Protein AF-A0A2E3A3C8-F1 (afdb_monomer_lite)

Secondary structure (DSSP, 8-state):
--HHHHHHHHHHHHHHHHHHHHHHHT-HHHHHH--S-HHHHHHHHHHHHHHHHHHHHHHH-

Sequence (61 aa):
MSSHKKRDYIHSLIKDCINRIQTLDENDFVSEMHFFDVDEILTEEFYKIFKLMDINYNLTS

pLDDT: mean 84.64, std 11.26, range [60.5, 96.5]

Structure (mmCIF, N/CA/C/O backbone):
data_AF-A0A2E3A3C8-F1
#
_entry.id   AF-A0A2E3A3C8-F1
#
loop_
_atom_site.group_PDB
_atom_site.id
_atom_site.type_symbol
_atom_site.label_atom_id
_atom_site.label_alt_id
_atom_site.label_comp_id
_atom_site.label_asym_id
_atom_site.label_entity_id
_atom_site.label_seq_id
_atom_site.pdbx_PDB_ins_code
_atom_sit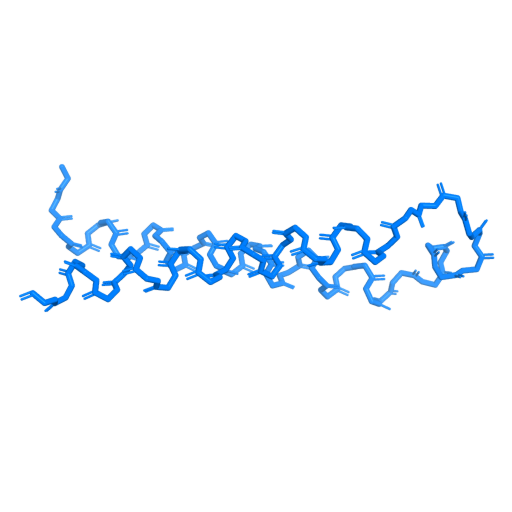e.Cartn_x
_atom_site.Cartn_y
_atom_site.Cartn_z
_atom_site.occupancy
_atom_site.B_iso_or_equiv
_atom_site.auth_seq_id
_atom_site.auth_comp_id
_atom_site.auth_asym_id
_atom_site.auth_atom_id
_atom_site.pdbx_PDB_model_num
ATOM 1 N N . MET A 1 1 ? -5.286 -3.027 22.608 1.00 60.50 1 MET A N 1
ATOM 2 C CA . MET A 1 1 ? -5.037 -1.683 22.024 1.00 60.50 1 MET A CA 1
ATOM 3 C C . MET A 1 1 ? -6.341 -0.905 21.994 1.00 60.50 1 MET A C 1
ATOM 5 O O . MET A 1 1 ? -7.343 -1.501 21.618 1.00 60.50 1 MET A O 1
ATOM 9 N N . SER A 1 2 ? -6.344 0.376 22.385 1.00 78.31 2 SER A N 1
ATOM 10 C CA . SER A 1 2 ? -7.534 1.231 22.243 1.00 78.31 2 SER A CA 1
ATOM 11 C C . SER A 1 2 ? -7.862 1.457 20.764 1.00 78.31 2 SER A C 1
ATOM 13 O O . SER A 1 2 ? -6.962 1.405 19.921 1.00 78.31 2 SER A O 1
ATOM 15 N N . SER A 1 3 ? -9.129 1.728 20.441 1.00 77.44 3 SER A N 1
ATOM 16 C CA . SER A 1 3 ? -9.561 1.982 19.058 1.00 77.44 3 SER A CA 1
ATOM 17 C C . SER A 1 3 ? -8.798 3.144 18.415 1.00 77.44 3 S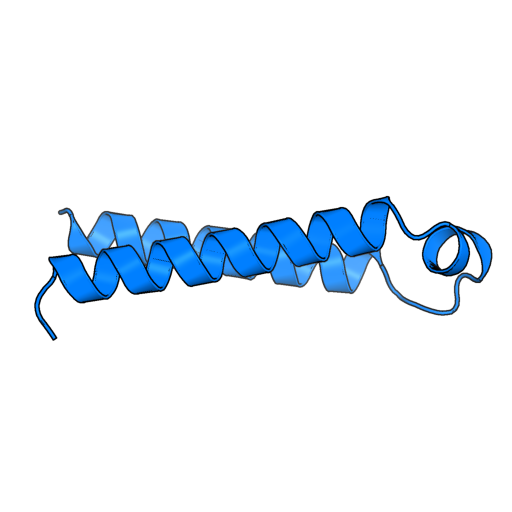ER A C 1
ATOM 19 O O . SER A 1 3 ? -8.515 3.102 17.229 1.00 77.44 3 SER A O 1
ATOM 21 N N . HIS A 1 4 ? -8.357 4.137 19.196 1.00 80.75 4 HIS A N 1
ATOM 22 C CA . HIS A 1 4 ? -7.515 5.232 18.694 1.00 80.75 4 HIS A CA 1
ATOM 23 C C . HIS A 1 4 ? -6.140 4.739 18.224 1.00 80.75 4 HIS A C 1
ATOM 25 O O . HIS A 1 4 ? -5.782 4.972 17.078 1.00 80.75 4 HIS A O 1
ATOM 31 N N . LYS A 1 5 ? -5.438 3.936 19.037 1.00 85.81 5 LYS A N 1
ATOM 32 C CA . LYS A 1 5 ? -4.136 3.361 18.653 1.00 85.81 5 LYS A CA 1
ATOM 33 C C . LYS A 1 5 ? -4.223 2.448 17.426 1.00 85.81 5 LYS A C 1
ATOM 35 O O . LYS A 1 5 ? -3.259 2.341 16.678 1.00 85.81 5 LYS A O 1
ATOM 40 N N . LYS A 1 6 ? -5.357 1.763 17.227 1.00 88.56 6 LYS A N 1
ATOM 41 C CA . LYS A 1 6 ? -5.592 0.948 16.023 1.00 88.56 6 LYS A CA 1
ATOM 42 C C . LYS A 1 6 ? -5.745 1.817 14.771 1.00 88.56 6 LYS A C 1
ATOM 44 O O . LYS A 1 6 ? -5.179 1.468 13.744 1.00 88.56 6 LYS A O 1
ATOM 49 N N . ARG A 1 7 ? -6.455 2.945 14.867 1.00 88.88 7 ARG A N 1
ATOM 50 C CA . ARG A 1 7 ? -6.626 3.891 13.751 1.00 88.88 7 ARG A CA 1
ATOM 51 C C . ARG A 1 7 ? -5.311 4.552 13.354 1.00 88.88 7 ARG A C 1
ATOM 53 O O . ARG A 1 7 ? -4.986 4.571 12.175 1.00 88.88 7 ARG A O 1
ATOM 60 N N . ASP A 1 8 ? -4.521 5.000 14.328 1.00 92.56 8 ASP A N 1
ATOM 61 C CA . ASP A 1 8 ? -3.208 5.603 14.055 1.00 92.56 8 ASP A CA 1
ATOM 62 C C . ASP A 1 8 ? -2.276 4.613 13.342 1.00 92.56 8 ASP A C 1
ATOM 64 O O . ASP A 1 8 ? -1.589 4.966 12.384 1.00 92.56 8 ASP A O 1
ATOM 68 N N . TYR A 1 9 ? -2.307 3.346 13.764 1.00 93.75 9 TYR A N 1
ATOM 69 C CA . TYR A 1 9 ? -1.563 2.276 13.111 1.00 93.75 9 TYR A CA 1
ATOM 70 C C . TYR A 1 9 ? -2.036 2.033 11.670 1.00 93.75 9 TYR A C 1
ATOM 72 O O . TYR A 1 9 ? -1.213 1.963 10.763 1.00 93.75 9 TYR A O 1
ATOM 80 N N . ILE A 1 10 ? -3.351 1.971 11.435 1.00 93.06 10 ILE A N 1
ATOM 81 C CA . ILE A 1 10 ? -3.912 1.804 10.086 1.00 93.06 10 ILE A CA 1
ATOM 82 C C . ILE A 1 10 ? -3.544 2.983 9.178 1.00 93.06 10 ILE A C 1
ATOM 84 O O . ILE A 1 10 ? -3.139 2.766 8.039 1.00 93.06 10 ILE A O 1
ATOM 88 N N . HIS A 1 11 ? -3.620 4.220 9.674 1.00 93.75 11 HIS A N 1
ATOM 89 C CA . HIS A 1 11 ? -3.195 5.394 8.912 1.00 93.75 11 HIS A CA 1
ATOM 90 C C . HIS A 1 11 ? -1.708 5.344 8.556 1.00 93.75 11 HIS A C 1
ATOM 92 O O . HIS A 1 11 ? -1.345 5.697 7.435 1.00 93.75 11 HIS A O 1
ATOM 98 N N . SER A 1 12 ? -0.854 4.874 9.472 1.00 96.50 12 SER A N 1
ATOM 99 C CA . SER A 1 12 ? 0.565 4.665 9.175 1.00 96.50 12 SER A CA 1
ATOM 100 C C . SER A 1 12 ? 0.756 3.656 8.043 1.00 96.50 12 SER A C 1
ATOM 102 O O . SER A 1 12 ? 1.499 3.937 7.112 1.00 96.50 12 SER A O 1
ATOM 104 N N . LEU A 1 13 ? 0.044 2.525 8.078 1.00 96.06 13 LEU A N 1
ATOM 105 C CA . LEU A 1 13 ? 0.135 1.503 7.031 1.00 96.06 13 LEU A CA 1
ATOM 106 C C . LEU A 1 13 ? -0.337 2.020 5.665 1.00 96.06 13 LEU A C 1
ATOM 108 O O . LEU A 1 13 ? 0.305 1.748 4.656 1.00 96.06 13 LEU A O 1
ATOM 112 N N . ILE A 1 14 ? -1.423 2.799 5.626 1.00 95.06 14 ILE A N 1
ATOM 113 C CA . ILE A 1 14 ? -1.898 3.431 4.384 1.00 95.06 14 ILE A CA 1
ATOM 114 C C . ILE A 1 14 ? -0.832 4.384 3.832 1.00 95.06 14 ILE A C 1
ATOM 116 O O . ILE A 1 14 ? -0.554 4.370 2.634 1.00 95.06 14 ILE A O 1
ATOM 120 N N . LYS A 1 15 ? -0.210 5.192 4.699 1.00 96.12 15 LYS A N 1
ATOM 121 C CA . LYS A 1 15 ? 0.867 6.104 4.300 1.00 96.12 15 LYS A CA 1
ATOM 122 C C . LYS A 1 15 ? 2.063 5.345 3.721 1.00 96.12 15 LYS A C 1
ATOM 124 O O . LYS A 1 15 ? 2.614 5.776 2.714 1.00 96.12 15 LYS A O 1
ATOM 129 N N . ASP A 1 16 ? 2.429 4.213 4.314 1.00 96.00 16 ASP A N 1
ATOM 130 C CA . ASP A 1 16 ? 3.520 3.375 3.813 1.00 96.00 16 ASP A CA 1
ATOM 131 C C . ASP A 1 16 ? 3.213 2.807 2.419 1.00 96.00 16 ASP A C 1
ATOM 133 O O . ASP A 1 16 ? 4.086 2.838 1.551 1.00 96.00 16 ASP A O 1
ATOM 137 N N . CYS A 1 17 ? 1.978 2.354 2.168 1.00 94.31 17 CYS A N 1
ATOM 138 C CA . CYS A 1 17 ? 1.546 1.912 0.837 1.00 94.31 17 CYS A CA 1
ATOM 139 C C . CYS A 1 17 ? 1.642 3.044 -0.201 1.00 94.31 17 CYS A C 1
ATOM 141 O O . CYS A 1 17 ? 2.172 2.842 -1.291 1.00 94.31 17 CYS A O 1
ATOM 143 N N . ILE A 1 18 ? 1.193 4.256 0.147 1.00 93.19 18 ILE A N 1
ATOM 144 C CA . ILE A 1 18 ? 1.270 5.426 -0.745 1.00 93.19 18 ILE A CA 1
ATOM 145 C C . ILE A 1 18 ? 2.727 5.780 -1.065 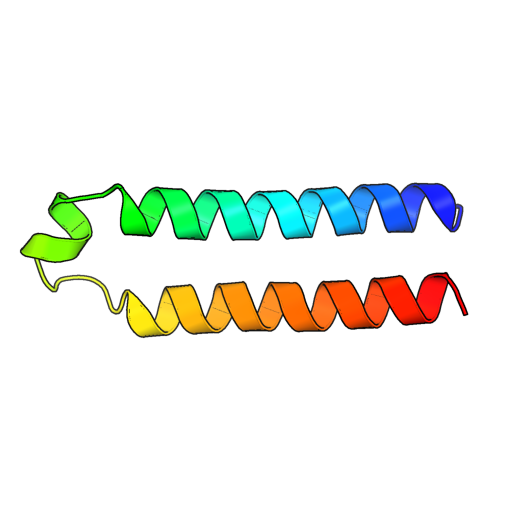1.00 93.19 18 ILE A C 1
ATOM 147 O O . ILE A 1 18 ? 3.057 5.995 -2.228 1.00 93.19 18 ILE A O 1
ATOM 151 N N . ASN A 1 19 ? 3.613 5.782 -0.065 1.00 93.25 19 ASN A N 1
ATOM 152 C CA . ASN A 1 19 ? 5.033 6.067 -0.280 1.00 93.25 19 ASN A CA 1
ATOM 153 C C . ASN A 1 19 ? 5.682 5.051 -1.234 1.00 93.25 19 ASN A C 1
ATOM 155 O O . ASN A 1 19 ? 6.534 5.419 -2.038 1.00 93.25 19 ASN A O 1
ATOM 159 N N . ARG A 1 20 ? 5.291 3.771 -1.158 1.00 90.31 20 ARG A N 1
ATOM 160 C CA . ARG A 1 20 ? 5.787 2.728 -2.071 1.00 90.31 20 ARG A CA 1
ATOM 161 C C . ARG A 1 20 ? 5.313 2.954 -3.499 1.00 90.31 20 ARG A C 1
ATOM 163 O O . ARG A 1 20 ? 6.125 2.844 -4.407 1.00 90.31 20 ARG A O 1
ATOM 170 N N . ILE A 1 21 ? 4.042 3.310 -3.681 1.00 90.00 21 ILE A N 1
ATOM 171 C CA . ILE A 1 21 ? 3.489 3.674 -4.992 1.00 90.00 21 ILE A CA 1
ATOM 172 C C . ILE A 1 21 ? 4.268 4.856 -5.583 1.00 90.00 21 ILE A C 1
ATOM 174 O O . ILE A 1 21 ? 4.738 4.762 -6.709 1.00 90.00 21 ILE A O 1
ATOM 178 N N . GLN A 1 22 ? 4.482 5.920 -4.804 1.00 87.62 22 GLN A N 1
ATOM 179 C CA . GLN A 1 22 ? 5.262 7.086 -5.240 1.00 87.62 22 GLN A CA 1
ATOM 180 C C . GLN A 1 22 ? 6.705 6.718 -5.589 1.00 87.62 22 GLN A C 1
ATOM 182 O O . GLN A 1 22 ? 7.222 7.147 -6.608 1.00 87.62 22 GLN A O 1
ATOM 187 N N . THR A 1 23 ? 7.337 5.867 -4.779 1.00 86.88 23 THR A N 1
ATOM 188 C CA . THR A 1 23 ? 8.708 5.411 -5.039 1.00 86.88 23 THR A CA 1
ATOM 189 C C . THR A 1 23 ? 8.801 4.611 -6.334 1.00 86.88 23 THR A C 1
ATOM 191 O O . THR A 1 23 ? 9.829 4.670 -6.990 1.00 86.88 23 THR A O 1
ATOM 194 N N . LEU A 1 24 ? 7.773 3.840 -6.694 1.00 82.56 24 LEU A N 1
ATOM 195 C CA . LEU A 1 24 ? 7.743 3.092 -7.953 1.00 82.56 24 LEU A CA 1
ATOM 196 C C . LEU A 1 24 ? 7.497 4.010 -9.154 1.00 82.56 24 LEU A C 1
ATOM 198 O O . LEU A 1 24 ? 8.125 3.810 -10.187 1.00 82.56 24 LEU A O 1
ATOM 202 N N . ASP A 1 25 ? 6.632 5.014 -8.996 1.00 78.69 25 ASP A N 1
ATOM 203 C CA . ASP A 1 25 ? 6.318 6.012 -10.028 1.00 78.69 25 ASP A CA 1
ATOM 204 C C . ASP A 1 25 ? 7.517 6.929 -10.333 1.00 78.69 25 ASP A C 1
ATOM 206 O O . ASP A 1 25 ? 7.817 7.209 -11.487 1.00 78.69 25 ASP A O 1
ATOM 210 N N . GLU A 1 26 ? 8.263 7.338 -9.301 1.00 81.06 26 GLU A N 1
ATOM 211 C CA . GLU A 1 26 ? 9.455 8.192 -9.424 1.00 81.06 26 GLU A CA 1
ATOM 212 C C . GLU A 1 26 ? 10.719 7.431 -9.874 1.00 81.06 26 GLU A C 1
ATOM 214 O O . GLU A 1 26 ? 11.774 8.039 -10.072 1.00 81.06 26 GLU A O 1
ATOM 219 N N . ASN A 1 27 ? 10.665 6.100 -10.000 1.00 76.75 27 ASN A N 1
ATOM 220 C CA . ASN A 1 27 ? 11.840 5.290 -10.312 1.00 76.75 27 ASN A CA 1
ATOM 221 C C . ASN A 1 27 ? 11.940 4.994 -11.811 1.00 76.75 27 ASN A C 1
ATOM 223 O O . ASN A 1 27 ? 11.483 3.958 -12.298 1.00 76.75 27 ASN A O 1
ATOM 227 N N . ASP A 1 28 ? 12.628 5.888 -12.522 1.00 65.19 28 ASP A N 1
ATOM 228 C CA . ASP A 1 28 ? 12.888 5.784 -13.964 1.00 65.19 28 ASP A CA 1
ATOM 229 C C . ASP A 1 28 ? 13.514 4.434 -14.361 1.00 65.19 28 ASP A C 1
ATOM 231 O O . ASP A 1 28 ? 13.189 3.875 -15.404 1.00 65.19 28 ASP A O 1
ATOM 235 N N . PHE A 1 29 ? 14.344 3.836 -13.497 1.00 66.94 29 PHE A N 1
ATOM 236 C CA . PHE A 1 29 ? 14.953 2.528 -13.759 1.00 66.94 29 PHE A CA 1
ATOM 237 C C . PHE A 1 29 ? 13.917 1.396 -13.809 1.00 66.94 29 PHE A C 1
ATOM 239 O O . PHE A 1 29 ? 14.032 0.491 -14.631 1.00 66.94 2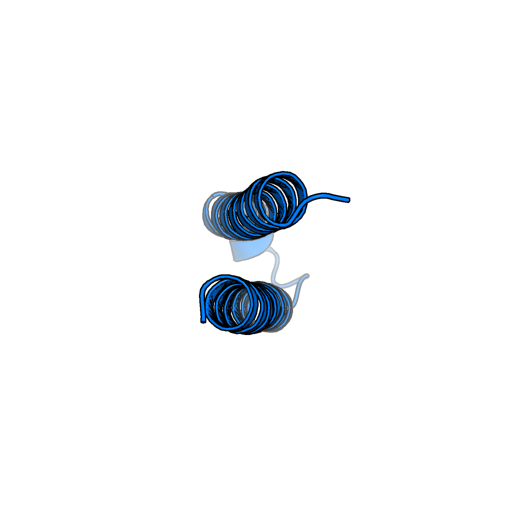9 PHE A O 1
ATOM 246 N N . VAL A 1 30 ? 12.896 1.440 -12.950 1.00 64.31 30 VAL A N 1
ATOM 247 C CA . VAL A 1 30 ? 11.806 0.454 -12.934 1.00 64.31 30 VAL A CA 1
ATOM 248 C C . VAL A 1 30 ? 10.926 0.600 -14.182 1.00 64.31 30 VAL A C 1
ATOM 250 O O . VAL A 1 30 ? 10.532 -0.409 -14.769 1.00 64.31 30 VAL A O 1
ATOM 253 N N . SER A 1 31 ? 10.694 1.840 -14.621 1.00 63.28 31 SER A N 1
ATOM 254 C CA . SER A 1 31 ? 9.951 2.163 -15.846 1.00 63.28 31 SER A CA 1
ATOM 255 C C . SER A 1 31 ? 10.684 1.706 -17.118 1.00 63.28 31 SER A C 1
ATOM 257 O O . SER A 1 31 ? 10.075 1.143 -18.025 1.00 63.28 31 SER A O 1
ATOM 259 N N . GLU A 1 32 ? 12.009 1.877 -17.171 1.00 63.59 32 GLU A N 1
ATOM 260 C CA . GLU A 1 32 ? 12.817 1.593 -18.364 1.00 63.59 32 GLU A CA 1
ATOM 261 C C . GLU A 1 32 ? 13.240 0.125 -18.512 1.00 63.59 32 GLU A C 1
ATOM 263 O O . GLU A 1 32 ? 13.401 -0.361 -19.634 1.00 63.59 32 GLU A O 1
ATOM 268 N N . MET A 1 33 ? 13.452 -0.605 -17.411 1.00 67.56 33 MET A N 1
ATOM 269 C CA . MET A 1 33 ? 14.009 -1.957 -17.499 1.00 67.56 33 MET A CA 1
ATOM 270 C C . MET A 1 33 ? 12.985 -3.051 -17.834 1.00 67.56 33 MET A C 1
ATOM 272 O O . MET A 1 33 ? 13.407 -4.142 -18.207 1.00 67.56 33 MET A O 1
ATOM 276 N N . HIS A 1 34 ? 11.672 -2.819 -17.689 1.00 63.31 34 HIS 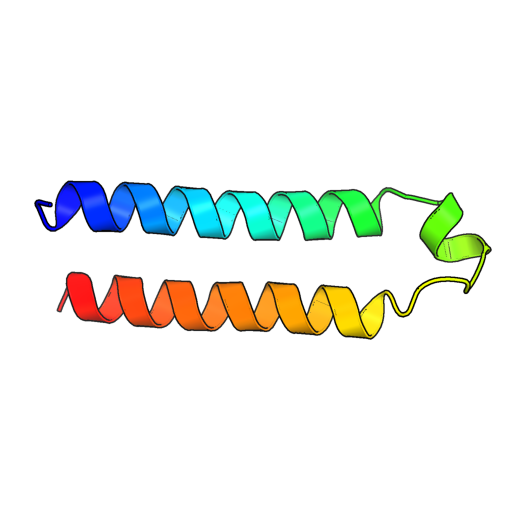A N 1
ATOM 277 C CA . HIS A 1 34 ? 10.626 -3.860 -17.809 1.00 63.31 34 HIS A CA 1
ATOM 278 C C . HIS A 1 34 ? 10.897 -5.141 -16.979 1.00 63.31 34 HIS A C 1
ATOM 280 O O . HIS A 1 34 ? 10.304 -6.188 -17.222 1.00 63.31 34 HIS A O 1
ATOM 286 N N . PHE A 1 35 ? 11.812 -5.082 -16.004 1.00 60.56 35 PHE A N 1
ATOM 287 C CA . PHE A 1 35 ? 12.243 -6.231 -15.197 1.00 60.56 35 PHE A CA 1
ATOM 288 C C . PHE A 1 35 ? 11.305 -6.515 -14.017 1.00 60.56 35 PHE A C 1
ATOM 290 O O . PHE A 1 35 ? 11.463 -7.529 -13.340 1.00 60.56 35 PHE A O 1
ATOM 297 N N . PHE A 1 36 ? 10.359 -5.613 -13.757 1.00 68.12 36 PHE A N 1
ATOM 298 C CA . PHE A 1 36 ? 9.407 -5.689 -12.660 1.00 68.12 36 PHE A CA 1
ATOM 299 C C . PHE A 1 36 ? 7.985 -5.539 -13.196 1.00 68.12 36 PHE A C 1
ATOM 301 O O . PHE A 1 36 ? 7.714 -4.619 -13.966 1.00 68.12 36 PHE A O 1
ATOM 308 N N . ASP A 1 37 ? 7.075 -6.398 -12.732 1.00 78.19 37 ASP A N 1
ATOM 309 C CA . ASP A 1 37 ? 5.634 -6.241 -12.935 1.00 78.19 37 ASP A CA 1
ATOM 310 C C . ASP A 1 37 ? 5.116 -5.114 -12.029 1.00 78.19 37 ASP A C 1
ATOM 312 O O . ASP A 1 37 ? 4.507 -5.327 -10.979 1.00 78.19 37 ASP A O 1
ATOM 316 N N . VAL A 1 38 ? 5.419 -3.877 -12.426 1.00 78.69 38 VAL A N 1
ATOM 317 C CA . VAL A 1 38 ? 5.016 -2.654 -11.716 1.00 78.69 38 VAL A CA 1
ATOM 318 C C . VAL A 1 38 ? 3.507 -2.634 -11.504 1.00 78.69 38 VAL A C 1
ATOM 320 O O . VAL A 1 38 ? 3.049 -2.329 -10.406 1.00 78.69 38 VAL A O 1
ATOM 323 N N . ASP A 1 39 ? 2.743 -3.038 -12.517 1.00 81.62 39 ASP A N 1
ATOM 324 C CA . ASP A 1 39 ? 1.283 -3.099 -12.463 1.00 81.62 39 ASP A CA 1
ATOM 325 C C . ASP A 1 39 ? 0.772 -4.075 -11.395 1.00 81.62 39 ASP A C 1
ATOM 327 O O . ASP A 1 39 ? -0.212 -3.778 -10.710 1.00 81.62 39 ASP A O 1
ATOM 331 N N . GLU A 1 40 ? 1.442 -5.216 -11.202 1.00 86.94 40 GLU A N 1
ATOM 332 C CA . GLU A 1 40 ? 1.089 -6.177 -10.152 1.00 86.94 40 GLU A CA 1
ATOM 333 C C . GLU A 1 40 ? 1.358 -5.575 -8.769 1.00 86.94 40 GLU A C 1
ATOM 335 O O . GLU A 1 40 ? 0.472 -5.570 -7.911 1.00 86.94 40 GLU A O 1
ATOM 340 N N . ILE A 1 41 ? 2.533 -4.969 -8.576 1.00 86.44 41 ILE A N 1
ATOM 341 C CA . ILE A 1 41 ? 2.912 -4.347 -7.301 1.00 86.44 41 ILE A CA 1
ATOM 342 C C . ILE A 1 41 ? 1.977 -3.180 -6.962 1.00 86.44 41 ILE A C 1
ATOM 344 O O . ILE A 1 41 ? 1.493 -3.077 -5.832 1.00 86.44 41 ILE A O 1
ATOM 348 N N . LEU A 1 42 ? 1.675 -2.317 -7.934 1.00 87.44 42 LEU A N 1
ATOM 349 C CA . LEU A 1 42 ? 0.728 -1.218 -7.760 1.00 87.44 42 LEU A CA 1
ATOM 350 C C . LEU A 1 42 ? -0.659 -1.749 -7.389 1.00 87.44 42 LEU A C 1
ATOM 352 O O . LEU A 1 42 ? -1.267 -1.265 -6.431 1.00 87.44 42 LEU A O 1
ATOM 356 N N . THR A 1 43 ? -1.142 -2.776 -8.093 1.00 90.19 43 THR A N 1
ATOM 357 C CA . THR A 1 43 ? -2.441 -3.407 -7.817 1.00 90.19 43 THR A CA 1
ATOM 358 C C . THR A 1 43 ? -2.507 -3.955 -6.393 1.00 90.19 43 THR A C 1
ATOM 360 O O . THR A 1 43 ? -3.494 -3.726 -5.685 1.00 90.19 43 THR A O 1
ATOM 363 N N . GLU A 1 44 ? -1.456 -4.633 -5.930 1.00 92.75 44 GLU A N 1
ATOM 364 C CA . GLU A 1 44 ? -1.385 -5.131 -4.558 1.00 92.75 44 GLU A CA 1
ATOM 365 C C . GLU A 1 44 ? -1.420 -4.008 -3.518 1.00 92.75 44 GLU A C 1
ATOM 367 O O . GLU A 1 44 ? -2.130 -4.121 -2.512 1.00 92.75 44 GLU A O 1
ATOM 372 N N . GLU A 1 45 ? -0.661 -2.932 -3.728 1.00 92.44 45 GLU A N 1
ATOM 373 C CA . GLU A 1 45 ? -0.613 -1.805 -2.795 1.00 92.44 45 GLU A CA 1
ATOM 374 C C . GLU A 1 45 ? -1.957 -1.061 -2.749 1.00 92.44 45 GLU A C 1
ATOM 376 O O . GLU A 1 45 ? -2.459 -0.777 -1.657 1.00 92.44 45 GLU A O 1
ATOM 381 N N . PHE A 1 46 ? -2.627 -0.854 -3.889 1.00 93.00 46 PHE A N 1
ATOM 382 C CA . PHE A 1 46 ? -3.988 -0.307 -3.909 1.00 93.00 46 PHE A CA 1
ATOM 383 C C . PHE A 1 46 ? -4.979 -1.210 -3.171 1.00 93.00 46 PHE A C 1
ATOM 385 O O . PHE A 1 46 ? -5.780 -0.730 -2.365 1.00 93.00 46 PHE A O 1
ATOM 392 N N . TYR A 1 47 ? -4.911 -2.526 -3.378 1.00 95.81 47 TYR A N 1
ATOM 393 C CA . TYR A 1 47 ? -5.792 -3.469 -2.693 1.00 95.81 47 TYR A CA 1
ATOM 394 C C . TYR A 1 47 ? -5.573 -3.482 -1.171 1.00 95.81 47 TYR A C 1
ATOM 396 O O . TYR A 1 47 ? -6.539 -3.544 -0.401 1.00 95.81 47 TYR A O 1
ATOM 404 N N . LYS A 1 48 ? -4.318 -3.361 -0.715 1.00 96.19 48 LYS A N 1
ATOM 405 C CA . LYS A 1 48 ? -3.984 -3.186 0.709 1.00 96.19 48 LYS A CA 1
ATOM 406 C C . LYS A 1 48 ? -4.605 -1.903 1.261 1.00 96.19 48 LYS A C 1
ATOM 408 O O . LYS A 1 48 ? -5.245 -1.964 2.311 1.00 96.19 48 LYS A O 1
ATOM 413 N N . ILE A 1 49 ? -4.494 -0.779 0.548 1.00 96.31 49 ILE A N 1
ATOM 414 C CA . ILE A 1 49 ? -5.109 0.496 0.951 1.00 96.31 49 ILE A CA 1
ATOM 415 C C . ILE A 1 49 ? -6.628 0.344 1.097 1.00 96.31 49 ILE A C 1
ATOM 417 O O . ILE A 1 49 ? -7.167 0.699 2.145 1.00 96.31 49 ILE A O 1
ATOM 421 N N . PHE A 1 50 ? -7.318 -0.245 0.113 1.00 96.12 50 PHE A N 1
ATOM 422 C CA . PHE A 1 50 ? -8.772 -0.442 0.181 1.00 96.12 50 PHE A CA 1
ATOM 423 C C . PHE A 1 50 ? -9.196 -1.278 1.393 1.00 96.12 50 PHE A C 1
ATOM 425 O O . PHE A 1 50 ? -10.118 -0.894 2.115 1.00 96.12 50 PHE A O 1
ATOM 432 N N . LYS A 1 51 ? -8.495 -2.382 1.676 1.00 96.25 51 LYS A N 1
ATOM 433 C CA . LYS A 1 51 ? -8.759 -3.197 2.873 1.00 96.25 51 LYS A CA 1
ATOM 434 C C . LYS A 1 51 ? -8.528 -2.425 4.166 1.00 96.25 51 LYS A C 1
ATOM 436 O O . LYS A 1 51 ? -9.314 -2.538 5.100 1.00 96.25 51 LYS A O 1
ATOM 441 N N . LEU A 1 52 ? -7.449 -1.651 4.237 1.00 95.31 52 LEU A N 1
ATOM 442 C CA . LEU A 1 52 ? -7.130 -0.850 5.416 1.00 95.31 52 LEU A CA 1
ATOM 443 C C . LEU A 1 52 ? -8.178 0.245 5.649 1.00 95.31 52 LEU A C 1
ATOM 445 O O . LEU A 1 52 ? -8.566 0.471 6.794 1.00 95.31 52 LEU A O 1
ATOM 449 N N . MET A 1 53 ? -8.682 0.874 4.584 1.00 93.00 53 MET A N 1
ATOM 450 C CA . MET A 1 53 ? -9.776 1.844 4.664 1.00 93.00 53 MET A CA 1
ATOM 451 C C . MET A 1 53 ? -11.071 1.211 5.180 1.00 93.00 53 MET A C 1
ATOM 453 O O . MET A 1 53 ? -11.700 1.783 6.067 1.00 93.00 53 MET A O 1
ATOM 457 N N . ASP A 1 54 ? -11.435 0.026 4.686 1.00 94.06 54 ASP A N 1
ATOM 458 C CA . ASP A 1 54 ? -12.610 -0.713 5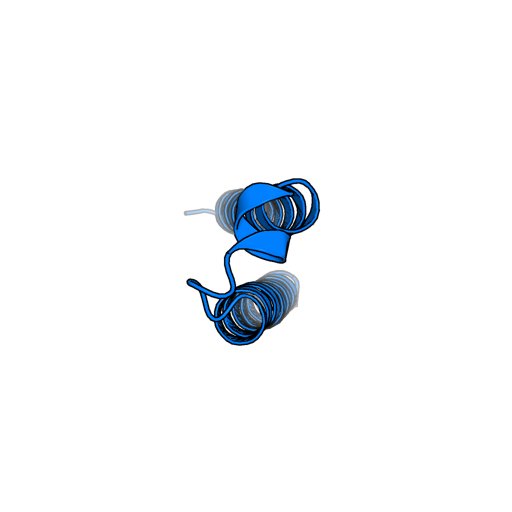.160 1.00 94.06 54 ASP A CA 1
ATOM 459 C C . ASP A 1 54 ? -12.481 -1.092 6.647 1.00 94.06 54 ASP A C 1
ATOM 461 O O . ASP A 1 54 ? -13.366 -0.819 7.457 1.00 94.06 54 ASP A O 1
ATOM 465 N N . ILE A 1 55 ? -11.321 -1.613 7.062 1.00 92.56 55 ILE A N 1
ATOM 466 C CA . ILE A 1 55 ? -11.048 -1.905 8.479 1.00 92.56 55 ILE A CA 1
ATOM 467 C C . ILE A 1 55 ? -11.148 -0.630 9.328 1.00 92.56 55 ILE A C 1
ATOM 469 O O . ILE A 1 55 ? -11.710 -0.666 10.423 1.00 92.56 55 ILE A O 1
ATOM 473 N N . ASN A 1 56 ? -10.622 0.500 8.847 1.00 90.56 56 ASN A N 1
ATOM 474 C CA . ASN A 1 56 ? -10.702 1.775 9.558 1.00 90.56 56 ASN A CA 1
ATOM 475 C C . ASN A 1 56 ? -12.155 2.244 9.719 1.00 90.56 56 ASN A C 1
ATOM 477 O O . ASN A 1 56 ? -12.542 2.643 10.815 1.00 90.56 56 ASN A O 1
ATOM 481 N N . TYR A 1 57 ? -12.956 2.141 8.654 1.00 89.56 57 TYR A N 1
ATOM 482 C CA . TYR A 1 57 ? -14.377 2.492 8.654 1.00 89.56 57 TYR A CA 1
ATOM 483 C C . TYR A 1 57 ? -15.177 1.646 9.656 1.00 89.56 57 TYR A C 1
ATOM 485 O O . TYR A 1 57 ? -15.967 2.180 10.442 1.00 89.56 57 TYR A O 1
ATOM 493 N N . ASN A 1 58 ? -14.897 0.342 9.702 1.00 88.56 58 ASN A N 1
ATOM 494 C CA . ASN A 1 58 ? -15.514 -0.601 10.637 1.00 88.56 58 ASN A CA 1
ATOM 495 C C . ASN A 1 58 ? -15.070 -0.394 12.097 1.00 88.56 58 ASN A C 1
ATOM 497 O O . ASN A 1 58 ? -15.738 -0.859 13.012 1.00 88.56 58 ASN A O 1
ATOM 501 N N . LEU A 1 59 ? -13.946 0.291 12.344 1.00 84.50 59 LEU A N 1
ATOM 502 C CA . LEU A 1 59 ? -13.509 0.688 13.691 1.00 84.50 59 LEU A CA 1
ATOM 503 C C . LEU A 1 59 ? -14.105 2.026 14.152 1.00 84.50 59 LEU A C 1
ATOM 505 O O . LEU A 1 59 ? -14.020 2.349 15.341 1.00 84.50 59 LEU A O 1
ATOM 509 N N . THR A 1 60 ? -14.612 2.832 13.217 1.00 74.00 60 THR A N 1
ATOM 510 C CA . THR A 1 60 ? -15.316 4.094 13.492 1.00 74.00 60 THR A CA 1
ATOM 511 C C . THR A 1 60 ? -16.829 3.945 13.598 1.00 74.00 60 THR A C 1
ATOM 513 O O . THR A 1 60 ? -17.449 4.821 14.200 1.00 74.00 60 THR A O 1
ATOM 516 N N . SER A 1 61 ? -17.387 2.882 13.014 1.00 61.69 61 SER A N 1
ATOM 517 C CA . SER A 1 61 ? -18.804 2.503 13.107 1.00 61.69 61 SER A CA 1
ATOM 518 C C . SER A 1 61 ? -19.078 1.738 14.400 1.00 61.69 61 SER A C 1
ATOM 520 O O . SER A 1 61 ? -20.172 1.936 14.970 1.00 61.69 61 SER A O 1
#

Foldseek 3Di:
DDLVVLLVVLVVLLVVLVVVLVVCVPDVCNVPPVPDPNVVSNVVSVVSNVVSVVVNVVSVD

Radius of gyration: 14.43 Å; chains: 1; bounding box: 34×14×41 Å